Protein AF-A0A9X8DT56-F1 (afdb_monomer_lite)

Foldseek 3Di:
DDDDPFLVVADFQDWDDDPPDPFIKTFLDADPVVRDTDIDGDNPDCSSDDPDDDDDDDFDKDKDKDAPVVVCVQDVPDPPPPDRDRDIDIDIGTPADDPDQDFQDWDWDADPVGHTPGTDTDHDDGDDCVNVVHDHDPPDDDPPD

InterPro domains:
  IPR023382 tRNA-specific 2-thiouridylase MnmA-like, central domain superfamily [G3DSA:2.30.30.280] (1-41)
  IPR046885 tRNA-specific 2-thiouridylase MnmA-like, C-terminal domain [PF20258] (81-122)

Sequence (145 aa):
MHAHDGFSAYTIGQGAKVPGQAAKWFVVGKRDQDAAVLVAPGTHHPALFADHTYRQPLAGCTVTIVHDLDATGLHPARHNHQQLSTDTYLKVDFDVPQRGLAPGQSVVLYRQDGLCFGGGAIYCAGPSYWEMRKPLPSPLHDWHV

Structure (mmCIF, N/CA/C/O backbone):
data_AF-A0A9X8DT56-F1
#
_entry.id   AF-A0A9X8DT56-F1
#
loop_
_atom_site.group_PDB
_atom_site.id
_atom_site.type_symbol
_atom_site.label_atom_id
_atom_site.label_alt_id
_atom_site.label_comp_id
_atom_site.label_asym_id
_atom_site.label_entity_id
_atom_site.label_seq_id
_atom_site.pdbx_PDB_ins_code
_atom_site.Cartn_x
_atom_site.Cartn_y
_atom_site.Cartn_z
_atom_site.occupancy
_atom_site.B_iso_or_equiv
_atom_site.auth_seq_id
_atom_site.auth_comp_id
_atom_site.auth_asym_id
_atom_site.auth_atom_id
_atom_site.pdbx_PDB_model_num
ATOM 1 N N . MET A 1 1 ? -28.763 2.226 12.525 1.00 70.62 1 MET A N 1
ATOM 2 C CA . MET A 1 1 ? -27.741 2.623 11.533 1.00 70.62 1 MET A CA 1
ATOM 3 C C . MET A 1 1 ? -27.533 4.119 11.650 1.00 70.62 1 MET A C 1
ATOM 5 O O . MET A 1 1 ? -28.513 4.827 11.844 1.00 70.62 1 MET A O 1
ATOM 9 N N . HIS A 1 2 ? -26.287 4.577 11.585 1.00 78.81 2 HIS A N 1
ATOM 10 C CA . HIS A 1 2 ? -25.940 5.999 11.606 1.00 78.81 2 HIS A CA 1
ATOM 11 C C . HIS A 1 2 ? -25.278 6.366 10.278 1.00 78.81 2 HIS A C 1
ATOM 13 O O . HIS A 1 2 ? -24.607 5.522 9.684 1.00 78.81 2 HIS A O 1
ATOM 19 N N . ALA A 1 3 ? -25.475 7.603 9.823 1.00 82.62 3 ALA A N 1
ATOM 20 C CA . ALA A 1 3 ? -24.747 8.125 8.674 1.00 82.62 3 ALA A CA 1
ATOM 21 C C 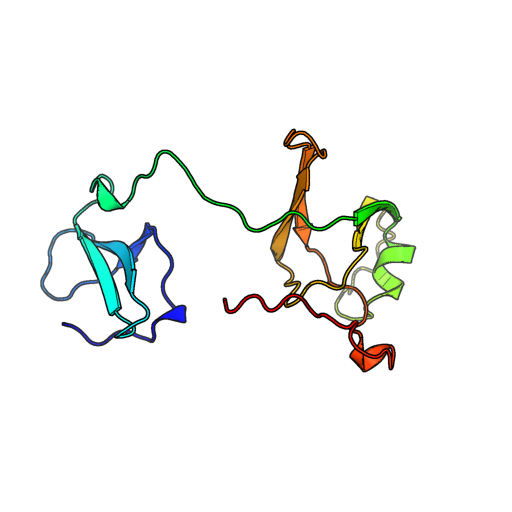. ALA A 1 3 ? -23.245 8.193 8.992 1.00 82.62 3 ALA A C 1
ATOM 23 O O . ALA A 1 3 ? -22.859 8.452 10.134 1.00 82.62 3 ALA A O 1
ATOM 24 N N . HIS A 1 4 ? -22.416 7.947 7.984 1.00 82.44 4 HIS A N 1
ATOM 25 C CA . HIS A 1 4 ? -20.962 7.998 8.079 1.00 82.44 4 HIS A CA 1
ATOM 26 C C . HIS A 1 4 ? -20.385 8.689 6.840 1.00 82.44 4 HIS A C 1
ATOM 28 O O . HIS A 1 4 ? -21.051 8.768 5.807 1.00 82.44 4 HIS A O 1
ATOM 34 N N . ASP A 1 5 ? -19.134 9.139 6.923 1.00 80.75 5 ASP A N 1
ATOM 35 C CA . ASP A 1 5 ? -18.481 9.993 5.912 1.00 80.75 5 ASP A CA 1
ATOM 36 C C . ASP A 1 5 ? -18.029 9.230 4.645 1.00 80.75 5 ASP A C 1
ATOM 38 O O . ASP A 1 5 ? -17.117 9.643 3.931 1.00 80.75 5 ASP A O 1
ATOM 42 N N . GLY A 1 6 ? -18.665 8.091 4.354 1.00 81.31 6 GLY A N 1
ATOM 43 C CA . GLY A 1 6 ? -18.338 7.214 3.231 1.00 81.31 6 GLY A CA 1
ATOM 44 C C . GLY A 1 6 ? -17.492 6.001 3.620 1.00 81.31 6 GLY A C 1
ATOM 45 O O . GLY A 1 6 ? -16.700 6.019 4.556 1.00 81.31 6 GLY A O 1
ATOM 46 N N . PHE A 1 7 ? -17.695 4.900 2.901 1.00 83.81 7 PHE A N 1
ATOM 47 C CA . PHE A 1 7 ? -17.118 3.587 3.205 1.00 83.81 7 PHE A CA 1
ATOM 48 C C . PHE A 1 7 ? -15.582 3.557 3.166 1.00 83.81 7 PHE A C 1
ATOM 50 O O . PHE A 1 7 ? -14.942 2.880 3.969 1.00 83.81 7 PHE A O 1
A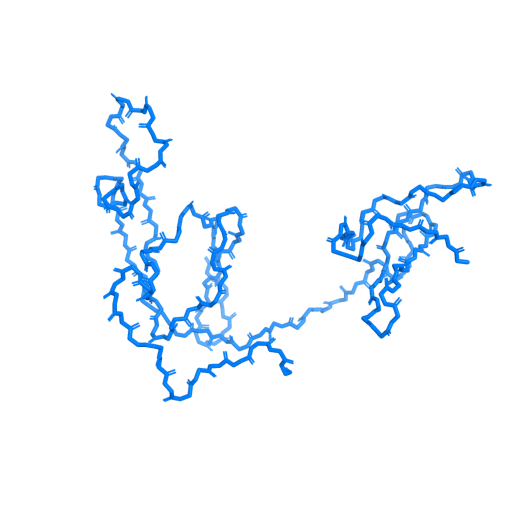TOM 57 N N . SER A 1 8 ? -14.964 4.296 2.245 1.00 85.50 8 SER A N 1
ATOM 58 C CA . SER A 1 8 ? -13.508 4.346 2.053 1.00 85.50 8 SER A CA 1
ATOM 59 C C . SER A 1 8 ? -12.760 5.114 3.146 1.00 85.50 8 SER A C 1
ATOM 61 O O . SER A 1 8 ? -11.570 4.880 3.322 1.00 85.50 8 SER A O 1
ATOM 63 N N . ALA A 1 9 ? -13.443 5.973 3.909 1.00 87.38 9 ALA A N 1
ATOM 64 C CA . ALA A 1 9 ? -12.835 6.796 4.957 1.00 87.38 9 ALA A CA 1
ATOM 65 C C . ALA A 1 9 ? -12.493 6.020 6.245 1.00 87.38 9 ALA A C 1
ATOM 67 O O . ALA A 1 9 ? -11.878 6.579 7.152 1.00 87.38 9 ALA A O 1
ATOM 68 N N . TYR A 1 10 ? -12.904 4.750 6.337 1.00 90.38 10 TYR A N 1
ATOM 69 C CA . TYR A 1 10 ? -12.735 3.924 7.530 1.00 90.38 10 TYR A CA 1
ATOM 70 C C . TYR A 1 10 ? -11.769 2.763 7.301 1.00 90.38 10 TYR A C 1
ATOM 72 O O . TYR A 1 10 ? -11.872 2.029 6.308 1.00 90.38 10 TYR A O 1
ATOM 80 N N . THR A 1 11 ? -10.909 2.558 8.297 1.00 92.06 11 THR A N 1
ATOM 81 C CA . THR A 1 11 ? -9.938 1.459 8.385 1.00 92.06 11 THR A CA 1
ATOM 82 C C . THR A 1 11 ? -10.274 0.560 9.576 1.00 92.06 11 THR A C 1
ATOM 84 O O . THR A 1 11 ? -10.681 1.054 10.626 1.00 92.06 11 THR A O 1
ATOM 87 N N . ILE A 1 12 ? -10.111 -0.761 9.441 1.00 93.56 12 ILE A N 1
ATOM 88 C CA . ILE A 1 12 ? -10.289 -1.701 10.564 1.00 93.56 12 ILE A CA 1
ATOM 89 C C . ILE A 1 12 ? -9.368 -1.298 11.730 1.00 93.56 12 ILE A C 1
ATOM 91 O O . ILE A 1 12 ? -8.215 -0.933 11.518 1.00 93.56 12 ILE A O 1
ATOM 95 N N . GLY A 1 13 ? -9.888 -1.315 12.958 1.00 93.88 13 GLY A N 1
ATOM 96 C CA . GLY A 1 13 ? -9.190 -0.874 14.169 1.00 93.88 13 GLY A CA 1
ATOM 97 C C . GLY A 1 13 ? -9.215 0.639 14.415 1.00 93.88 13 GLY A C 1
ATOM 98 O O . GLY A 1 13 ? -8.813 1.087 15.487 1.00 93.88 13 GLY A O 1
ATOM 99 N N . GLN A 1 14 ? -9.722 1.448 13.479 1.00 94.44 14 GLN A N 1
ATOM 100 C CA . GLN A 1 14 ? -9.907 2.885 13.689 1.00 94.44 14 GLN A CA 1
ATOM 101 C C . GLN A 1 14 ? -10.946 3.149 14.785 1.00 94.44 14 GLN A C 1
ATOM 103 O O . GLN A 1 14 ? -12.010 2.529 14.811 1.00 94.44 14 GLN A O 1
ATOM 108 N N . GLY A 1 15 ? -10.673 4.124 15.655 1.00 92.94 15 GLY A N 1
ATOM 109 C CA . GLY A 1 15 ? -11.652 4.606 16.628 1.00 92.94 15 GLY A CA 1
ATOM 110 C C . GLY A 1 15 ? -12.870 5.233 15.942 1.00 92.94 15 GLY A C 1
ATOM 111 O O . GLY A 1 15 ? -12.738 6.161 15.144 1.00 92.94 15 GLY A O 1
ATOM 112 N N . ALA A 1 16 ? -14.059 4.751 16.286 1.00 90.81 16 ALA A N 1
ATOM 113 C CA . ALA A 1 16 ? -15.337 5.250 15.804 1.00 90.81 16 ALA A CA 1
ATOM 114 C C . ALA A 1 16 ? -16.060 6.019 16.917 1.00 90.81 16 ALA A C 1
ATOM 116 O O . ALA A 1 16 ? -16.158 5.564 18.059 1.00 90.81 16 ALA A O 1
ATOM 117 N N . LYS A 1 17 ? -16.589 7.199 16.585 1.00 85.31 17 LYS A N 1
ATOM 118 C CA . LYS A 1 17 ? -17.442 7.969 17.494 1.00 85.31 17 LYS A CA 1
ATOM 119 C C . LYS A 1 17 ? -18.888 7.556 17.261 1.00 85.31 17 LYS A C 1
ATOM 121 O O . LYS A 1 17 ? -19.449 7.866 16.216 1.00 85.31 17 LYS A O 1
ATOM 126 N N . VAL A 1 18 ? -19.483 6.874 18.235 1.00 87.00 18 VAL A N 1
ATOM 127 C CA . VAL A 1 18 ? -20.905 6.519 18.203 1.00 87.00 18 VAL A CA 1
ATOM 128 C C . VAL A 1 18 ? -21.660 7.475 19.134 1.00 87.00 18 VAL A C 1
ATOM 130 O O . VAL A 1 18 ? -21.380 7.481 20.336 1.00 87.00 18 VAL A O 1
ATOM 133 N N . PRO A 1 19 ? -22.579 8.313 18.617 1.00 87.00 19 PRO A N 1
ATOM 134 C CA . PRO A 1 19 ? -23.339 9.249 19.441 1.00 87.00 19 PRO A CA 1
ATOM 135 C C . PRO A 1 19 ? -24.097 8.545 20.573 1.00 87.00 19 PRO A C 1
ATOM 137 O O . PRO A 1 19 ? -24.693 7.490 20.368 1.00 87.00 19 PRO A O 1
ATOM 140 N N . GLY A 1 20 ? -24.083 9.134 21.772 1.00 87.56 20 GLY A N 1
ATOM 141 C CA . GLY A 1 20 ? -24.803 8.607 22.939 1.00 87.56 20 GLY A CA 1
ATOM 142 C C . GLY A 1 20 ? -24.148 7.405 23.627 1.00 87.56 20 GLY A C 1
ATOM 143 O O . GLY A 1 20 ? -24.708 6.888 24.589 1.00 87.56 20 GLY A O 1
ATOM 144 N N . GLN A 1 21 ? -22.969 6.967 23.177 1.00 87.12 21 GLN A N 1
ATOM 145 C CA . GLN A 1 21 ? -22.236 5.867 23.799 1.00 87.12 21 GLN A CA 1
ATOM 146 C C . GLN A 1 21 ? -21.090 6.380 24.672 1.00 87.12 21 GLN A C 1
ATOM 148 O O . GLN A 1 21 ? -20.277 7.191 24.236 1.00 87.12 21 GLN A O 1
ATOM 153 N N . ALA A 1 22 ? -21.009 5.872 25.903 1.00 82.69 22 ALA A N 1
ATOM 154 C CA . ALA A 1 22 ? -19.939 6.219 26.841 1.00 82.69 22 ALA A CA 1
ATOM 155 C C . ALA A 1 22 ? -18.624 5.476 26.540 1.00 82.69 22 ALA A C 1
ATOM 157 O O . ALA A 1 22 ? -17.536 5.991 26.796 1.00 82.69 22 ALA A O 1
ATOM 158 N N . ALA A 1 23 ? -18.716 4.259 25.997 1.00 86.50 23 ALA A N 1
ATOM 159 C CA . ALA A 1 23 ? -17.554 3.457 25.635 1.00 86.50 23 ALA A CA 1
ATOM 160 C C . ALA A 1 23 ? -16.913 3.950 24.328 1.00 86.50 23 ALA A C 1
ATOM 162 O O . ALA A 1 23 ? -17.597 4.452 23.439 1.00 86.50 23 ALA A O 1
ATOM 163 N N . LYS A 1 24 ? -15.598 3.748 24.179 1.00 92.06 24 LYS A N 1
ATOM 164 C CA . LYS A 1 24 ? -14.919 3.907 22.884 1.00 92.06 24 LYS A CA 1
ATOM 165 C C . LYS A 1 24 ? -15.308 2.753 21.962 1.00 92.06 24 LYS A C 1
ATOM 167 O O . LYS A 1 24 ? -15.282 1.602 22.394 1.00 92.06 24 LYS A O 1
ATOM 172 N N . TRP A 1 25 ? -15.615 3.063 20.709 1.00 95.56 25 TRP A N 1
ATOM 173 C CA . TRP A 1 25 ? -15.936 2.077 19.680 1.00 95.56 25 TRP A CA 1
ATOM 174 C C . TRP A 1 25 ? -14.836 2.021 18.632 1.00 95.56 25 TRP A C 1
ATOM 176 O O . TRP A 1 25 ? -14.102 2.991 18.443 1.00 95.56 25 TRP A O 1
ATOM 186 N N . PHE A 1 26 ? -14.734 0.887 17.952 1.00 96.62 26 PHE A N 1
ATOM 187 C CA . PHE A 1 26 ? -13.720 0.632 16.936 1.00 96.62 26 PHE A CA 1
ATOM 188 C C . PHE A 1 26 ? -14.350 -0.032 15.722 1.00 96.62 26 PHE A C 1
ATOM 190 O O . PHE A 1 26 ? -15.279 -0.825 15.866 1.00 96.62 26 PHE A O 1
ATOM 197 N N . VAL A 1 27 ? -13.851 0.296 14.532 1.00 96.50 27 VAL A N 1
ATOM 198 C CA . VAL A 1 27 ? -14.257 -0.351 13.280 1.00 96.50 27 VAL A CA 1
ATOM 199 C C . VAL A 1 27 ? -13.754 -1.794 13.288 1.00 96.50 27 VAL A C 1
ATOM 201 O O . VAL A 1 27 ? -12.552 -2.025 13.358 1.00 96.50 27 VAL A O 1
ATOM 204 N N . VAL A 1 28 ? -14.663 -2.761 13.205 1.00 96.75 28 VAL A N 1
ATOM 205 C CA . VAL A 1 28 ? -14.344 -4.204 13.221 1.00 96.75 28 VAL A CA 1
ATOM 206 C C . VAL A 1 28 ? -14.594 -4.884 11.885 1.00 96.75 28 VAL A C 1
ATOM 208 O O . VAL A 1 28 ? -14.173 -6.013 11.670 1.00 96.75 28 VAL A O 1
ATOM 211 N N . GLY A 1 29 ? -15.290 -4.214 10.973 1.00 94.69 29 GLY A N 1
ATOM 212 C CA . GLY A 1 29 ? -15.617 -4.796 9.687 1.00 94.69 29 GLY A CA 1
ATOM 213 C C . GLY A 1 29 ? -16.142 -3.765 8.712 1.00 94.69 29 GLY A C 1
ATOM 214 O O . GLY A 1 29 ? -16.591 -2.679 9.084 1.00 94.69 29 GLY A O 1
ATOM 215 N N . LYS A 1 30 ? -16.089 -4.143 7.444 1.00 93.38 30 LYS A N 1
ATOM 216 C CA . LYS A 1 30 ? -16.606 -3.384 6.317 1.00 93.38 30 LYS A CA 1
ATOM 217 C C . LYS A 1 30 ? -17.384 -4.351 5.440 1.00 93.38 30 LYS A C 1
ATOM 219 O O . LYS A 1 30 ? -16.929 -5.472 5.223 1.00 93.38 30 LYS A O 1
ATOM 224 N N . ARG A 1 31 ? -18.565 -3.939 4.995 1.00 92.75 31 ARG A N 1
ATOM 225 C CA . ARG A 1 31 ? -19.445 -4.755 4.166 1.00 92.75 31 ARG A CA 1
ATOM 226 C C . ARG A 1 31 ? -19.794 -4.012 2.885 1.00 92.75 31 ARG A C 1
ATOM 228 O O . ARG A 1 31 ? -20.451 -2.979 2.930 1.00 92.75 31 ARG A O 1
ATOM 235 N N . ASP A 1 32 ? -19.352 -4.553 1.755 1.00 88.69 32 ASP A N 1
ATOM 236 C CA . ASP A 1 32 ? -19.497 -3.887 0.458 1.00 88.69 32 ASP A CA 1
ATOM 237 C C . ASP A 1 32 ? -20.948 -3.846 -0.036 1.00 88.69 32 ASP A C 1
ATOM 239 O O . ASP A 1 32 ? -21.338 -2.872 -0.674 1.00 88.69 32 ASP A O 1
ATOM 243 N N . GLN A 1 33 ? -21.767 -4.862 0.281 1.00 90.31 33 GLN A N 1
ATOM 244 C CA . GLN A 1 33 ? -23.124 -4.995 -0.278 1.00 90.31 33 GLN A CA 1
ATOM 245 C C . GLN A 1 33 ? -24.029 -3.792 0.017 1.00 90.31 33 GLN A C 1
ATOM 247 O O . GLN A 1 33 ? -24.886 -3.445 -0.790 1.00 90.31 33 GLN A O 1
ATOM 252 N N . ASP A 1 34 ? -23.844 -3.172 1.178 1.00 89.81 34 ASP A N 1
ATOM 253 C CA . ASP A 1 34 ? -24.618 -2.030 1.660 1.00 89.81 34 ASP A CA 1
ATOM 254 C C . ASP A 1 34 ? -23.722 -0.873 2.126 1.00 89.81 34 ASP A C 1
ATOM 256 O O . ASP A 1 34 ? -24.188 0.031 2.818 1.00 89.81 34 ASP A O 1
ATOM 260 N N . ALA A 1 35 ? -22.436 -0.905 1.754 1.00 90.06 35 ALA A N 1
ATOM 261 C CA . ALA A 1 35 ? -21.415 0.054 2.172 1.00 90.06 35 ALA A CA 1
ATOM 262 C C . ALA A 1 35 ? -21.338 0.257 3.702 1.00 90.06 35 ALA A C 1
ATOM 264 O O . ALA A 1 35 ? -20.928 1.323 4.170 1.00 90.06 35 ALA A O 1
ATOM 265 N N . ALA A 1 36 ? -21.717 -0.752 4.496 1.00 93.06 36 ALA A N 1
ATOM 266 C CA . ALA A 1 36 ? -21.782 -0.631 5.944 1.00 93.06 36 ALA A CA 1
ATOM 267 C C . ALA A 1 36 ? -20.395 -0.690 6.601 1.00 93.06 36 ALA A C 1
ATOM 269 O O . ALA A 1 36 ? -19.525 -1.491 6.245 1.00 93.06 36 ALA A O 1
ATOM 270 N N . VAL A 1 37 ? -20.232 0.124 7.644 1.00 94.19 37 VAL A N 1
ATOM 271 C CA . VAL A 1 37 ? -19.088 0.097 8.562 1.00 94.19 37 VAL A CA 1
ATOM 272 C C . VAL A 1 37 ? -19.554 -0.516 9.880 1.00 94.19 37 VAL A C 1
ATOM 274 O O . VAL A 1 37 ? -20.413 0.034 10.570 1.00 94.19 37 VAL A O 1
ATOM 277 N N . LEU A 1 38 ? -19.008 -1.681 10.223 1.00 95.00 38 LEU A N 1
ATOM 278 C CA . LEU A 1 38 ? -19.341 -2.407 11.445 1.00 95.00 38 LEU A CA 1
ATOM 279 C C . LEU A 1 38 ? -18.426 -1.939 12.574 1.00 95.00 38 LEU A C 1
ATOM 281 O O . LEU A 1 38 ? -17.212 -1.839 12.391 1.00 95.00 38 LEU A O 1
ATOM 285 N N . VAL A 1 39 ? -18.998 -1.683 13.750 1.00 95.75 39 VAL A N 1
ATOM 286 C CA . VAL A 1 39 ? -18.263 -1.205 14.926 1.00 95.75 39 VAL A CA 1
ATOM 287 C C . VAL A 1 39 ? -18.566 -2.054 16.158 1.00 95.75 39 VAL A C 1
ATOM 289 O O . VAL A 1 39 ? -19.677 -2.563 16.297 1.00 95.75 39 VAL A O 1
ATOM 292 N N . ALA A 1 40 ? -17.597 -2.174 17.066 1.00 95.88 40 ALA A N 1
ATOM 293 C CA . ALA A 1 40 ? -17.758 -2.842 18.359 1.00 95.88 40 ALA A CA 1
ATOM 294 C C . ALA A 1 40 ? -17.142 -2.016 19.508 1.00 95.88 40 ALA A C 1
ATOM 296 O O . ALA A 1 40 ? -16.229 -1.218 19.259 1.00 95.88 40 ALA A O 1
ATOM 297 N N . PRO A 1 41 ? -17.628 -2.163 20.755 1.00 95.38 41 PRO A N 1
ATOM 298 C CA . PRO A 1 41 ? -17.107 -1.419 21.894 1.00 95.38 41 PRO A CA 1
ATOM 299 C C . PRO A 1 41 ? -15.804 -2.033 22.429 1.00 95.38 41 PRO A C 1
ATOM 301 O O . PRO A 1 41 ? -15.676 -3.250 22.555 1.00 95.38 41 PRO A O 1
ATOM 304 N N . GLY A 1 42 ? -14.870 -1.172 22.835 1.00 93.06 42 GLY A N 1
ATOM 305 C CA . GLY A 1 42 ? -13.611 -1.557 23.474 1.00 93.06 42 GLY A CA 1
ATOM 306 C C . GLY A 1 42 ? -12.526 -2.051 22.508 1.00 93.06 42 GLY A C 1
ATOM 307 O O . GLY A 1 42 ? -12.788 -2.432 21.374 1.00 93.06 42 GLY A O 1
ATOM 308 N N . THR A 1 43 ? -11.275 -2.040 22.975 1.00 93.62 43 THR A N 1
ATOM 309 C CA . THR A 1 43 ? -10.088 -2.414 22.178 1.00 93.62 43 THR A CA 1
ATOM 310 C C . THR A 1 43 ? -9.831 -3.921 22.114 1.00 93.62 43 THR A C 1
ATOM 312 O O . THR A 1 43 ? -8.991 -4.355 21.338 1.00 93.62 43 THR A O 1
ATOM 315 N N . HIS A 1 44 ? -10.519 -4.715 22.939 1.00 95.38 44 HIS A N 1
ATOM 316 C CA . HIS A 1 44 ? -10.313 -6.165 23.069 1.00 95.38 44 HIS A CA 1
ATOM 317 C C . HIS A 1 44 ? -11.493 -6.981 22.528 1.00 95.38 44 HIS A C 1
ATOM 319 O O . HIS A 1 44 ? -11.647 -8.153 22.864 1.00 95.38 44 HIS A O 1
ATOM 325 N N . HIS A 1 45 ? -12.366 -6.369 21.724 1.00 96.62 45 HIS A N 1
ATOM 326 C CA . HIS A 1 45 ? -13.468 -7.105 21.121 1.00 96.62 45 HIS A CA 1
ATOM 327 C C . HIS A 1 45 ? -12.912 -8.185 20.171 1.00 96.62 45 HIS A C 1
ATOM 329 O O . HIS A 1 45 ? -12.115 -7.834 19.300 1.00 96.62 45 HIS A O 1
ATOM 335 N N . PRO A 1 46 ? -13.336 -9.462 20.262 1.00 96.88 46 PRO A N 1
ATOM 336 C CA . PRO A 1 46 ? -12.763 -10.553 19.463 1.00 96.88 46 PRO A CA 1
ATOM 337 C C . PRO A 1 46 ? -12.755 -10.302 17.950 1.00 96.88 46 PRO A C 1
ATOM 339 O O . PRO A 1 46 ? -11.818 -10.692 17.271 1.00 96.88 46 PRO A O 1
ATOM 342 N N . ALA A 1 47 ? -13.747 -9.572 17.428 1.00 96.31 47 ALA A N 1
ATOM 343 C CA . ALA A 1 47 ? -13.813 -9.197 16.009 1.00 96.31 47 ALA A CA 1
ATOM 344 C C . ALA A 1 47 ? -12.669 -8.278 15.512 1.00 96.31 47 ALA A C 1
ATOM 346 O O . ALA A 1 47 ? -12.596 -8.013 14.318 1.00 96.31 47 ALA A O 1
ATOM 347 N N . LEU A 1 48 ? -11.803 -7.767 16.396 1.00 95.44 48 LEU A N 1
ATOM 348 C CA . LEU A 1 48 ? -10.592 -7.018 16.028 1.00 95.44 48 LEU A CA 1
ATOM 349 C C . LEU A 1 48 ? -9.365 -7.915 15.801 1.00 95.44 48 LEU A C 1
ATOM 351 O O . LEU A 1 48 ? -8.328 -7.413 15.371 1.00 95.44 48 LEU A O 1
ATOM 355 N N . PHE A 1 49 ? -9.453 -9.209 16.111 1.00 95.50 49 PHE A N 1
ATOM 356 C CA . PHE A 1 49 ? -8.321 -10.130 16.098 1.00 95.50 49 PHE A CA 1
ATOM 357 C C . PHE A 1 49 ? -8.547 -11.235 15.065 1.00 95.50 49 PHE A C 1
ATOM 359 O O . PHE A 1 49 ? -9.651 -11.757 14.925 1.00 95.50 49 PHE A O 1
ATOM 366 N N . ALA A 1 50 ? -7.487 -11.595 14.347 1.00 93.62 50 ALA A N 1
ATOM 367 C CA . ALA A 1 50 ? -7.459 -12.719 13.421 1.00 93.62 50 ALA A CA 1
ATOM 368 C C . ALA A 1 50 ? -6.069 -13.362 13.462 1.00 93.62 50 ALA A C 1
ATOM 370 O O . ALA A 1 50 ? -5.066 -12.650 13.506 1.00 93.62 50 ALA A O 1
ATOM 371 N N . ASP A 1 51 ? -6.012 -14.693 13.415 1.00 93.69 51 ASP A N 1
ATOM 372 C CA . ASP A 1 51 ? -4.744 -15.439 13.450 1.00 93.69 51 ASP A CA 1
ATOM 373 C C . ASP A 1 51 ? -4.031 -15.461 12.092 1.00 93.69 51 ASP A C 1
ATOM 375 O O . ASP A 1 51 ? -2.833 -15.738 11.998 1.00 93.69 51 ASP A O 1
ATOM 379 N N . HIS A 1 52 ? -4.770 -15.171 11.019 1.00 88.75 52 HIS A N 1
ATOM 380 C CA . HIS A 1 52 ? -4.292 -15.304 9.652 1.00 88.75 52 HIS A CA 1
ATOM 381 C C . HIS A 1 52 ? -4.786 -14.161 8.771 1.00 88.75 52 HIS A C 1
ATOM 383 O O . HIS A 1 52 ? -5.854 -13.587 8.979 1.00 88.75 52 HIS A O 1
ATOM 389 N N . THR A 1 53 ? -4.003 -13.876 7.737 1.00 84.19 53 THR A N 1
ATOM 390 C CA . THR A 1 53 ? -4.368 -12.986 6.641 1.00 84.19 53 THR A CA 1
ATOM 391 C C . THR A 1 53 ? -4.161 -13.724 5.328 1.00 84.19 53 THR A C 1
ATOM 393 O O . THR A 1 53 ? -3.266 -14.566 5.216 1.00 84.19 53 THR A O 1
ATOM 396 N N . TYR A 1 54 ? -4.985 -13.412 4.337 1.00 77.75 54 TYR A N 1
ATOM 397 C CA . TYR A 1 54 ? -4.815 -13.916 2.985 1.00 77.75 54 TYR A CA 1
ATOM 398 C C . TYR A 1 54 ? -4.176 -12.834 2.139 1.00 77.75 54 TYR A C 1
ATOM 400 O O . TYR A 1 54 ? -4.525 -11.656 2.215 1.00 77.75 54 TYR A O 1
ATOM 408 N N . ARG A 1 55 ? -3.226 -13.256 1.318 1.00 72.25 55 ARG A N 1
ATOM 409 C CA . ARG A 1 55 ? -2.509 -12.389 0.402 1.00 72.25 55 ARG A CA 1
ATOM 410 C C . ARG A 1 55 ? -2.868 -12.761 -1.036 1.00 72.25 55 ARG A C 1
ATOM 412 O O . ARG A 1 55 ? -3.061 -13.930 -1.354 1.00 72.25 55 ARG A O 1
ATOM 419 N N . GLN A 1 56 ? -2.901 -11.750 -1.896 1.00 72.06 56 GLN A N 1
ATOM 420 C CA . GLN A 1 56 ? -3.027 -11.895 -3.344 1.00 72.06 56 GLN A CA 1
ATOM 421 C C . GLN A 1 56 ? -1.838 -12.650 -3.978 1.00 72.06 56 GLN A C 1
ATOM 423 O O . GLN A 1 56 ? -0.754 -12.685 -3.390 1.00 72.06 56 GLN A O 1
ATOM 428 N N . PRO A 1 57 ? -1.995 -13.208 -5.193 1.00 76.62 57 PRO A N 1
ATOM 429 C CA . PRO A 1 57 ? -0.896 -13.841 -5.921 1.00 76.62 57 PRO A CA 1
ATOM 430 C C . PRO A 1 57 ? 0.366 -12.965 -5.988 1.00 76.62 57 PRO A C 1
ATOM 432 O O . PRO A 1 57 ? 0.291 -11.746 -6.146 1.00 76.62 57 PRO A O 1
ATOM 435 N N . LEU A 1 58 ? 1.538 -13.592 -5.852 1.00 82.44 58 LEU A N 1
ATOM 436 C CA . LEU A 1 58 ? 2.824 -12.896 -5.936 1.00 82.44 58 LEU A CA 1
ATOM 437 C C . LEU A 1 58 ? 3.089 -12.449 -7.375 1.00 82.44 58 LEU A C 1
ATOM 439 O O . LEU A 1 58 ? 2.942 -13.243 -8.302 1.00 82.44 58 LEU A O 1
ATOM 443 N N . ALA A 1 59 ? 3.546 -11.211 -7.551 1.00 86.38 59 ALA A N 1
ATOM 444 C CA . ALA A 1 59 ? 4.107 -10.763 -8.818 1.00 86.38 59 ALA A CA 1
ATOM 445 C C . ALA A 1 59 ? 5.596 -11.127 -8.892 1.00 86.38 59 ALA A C 1
ATOM 447 O O . ALA A 1 59 ? 6.345 -10.883 -7.942 1.00 86.38 59 ALA A O 1
ATOM 448 N N . GLY A 1 60 ? 6.019 -11.680 -10.031 1.00 90.50 60 GLY A N 1
ATOM 449 C CA . GLY A 1 60 ? 7.434 -11.793 -10.372 1.00 90.50 60 GLY A CA 1
ATOM 450 C C . GLY A 1 60 ? 8.056 -10.407 -10.545 1.00 90.50 60 GLY A C 1
ATOM 451 O O . GLY A 1 60 ? 7.411 -9.477 -11.049 1.00 90.50 60 GLY A O 1
ATOM 452 N N . CYS A 1 61 ? 9.281 -10.243 -10.053 1.00 93.19 61 CYS A N 1
ATOM 453 C CA . CYS A 1 61 ? 10.018 -8.995 -10.177 1.00 93.19 61 CYS A CA 1
ATOM 454 C C . CYS A 1 61 ? 11.528 -9.221 -10.139 1.00 93.19 61 CYS A C 1
ATOM 456 O O . CYS A 1 61 ? 12.024 -10.204 -9.583 1.00 93.19 61 CYS A O 1
ATOM 458 N N . THR A 1 62 ? 12.251 -8.252 -10.687 1.00 94.50 62 THR A N 1
ATOM 459 C CA . THR A 1 62 ? 13.693 -8.098 -10.531 1.00 94.50 62 THR A CA 1
ATOM 460 C C . THR A 1 62 ? 13.967 -6.910 -9.618 1.00 94.50 62 THR A C 1
ATOM 462 O O . THR A 1 62 ? 13.367 -5.846 -9.769 1.00 94.50 62 THR A O 1
ATOM 465 N N . VAL A 1 63 ? 14.878 -7.087 -8.662 1.00 94.00 63 VAL A N 1
ATOM 466 C CA . VAL A 1 63 ? 15.269 -6.037 -7.715 1.00 94.00 63 VAL A CA 1
ATOM 467 C C . VAL A 1 63 ? 16.691 -5.595 -8.022 1.00 94.00 63 VAL A C 1
ATOM 469 O O . VAL A 1 63 ? 17.598 -6.420 -8.116 1.00 94.00 63 VAL A O 1
ATOM 472 N N . THR A 1 64 ? 16.885 -4.289 -8.163 1.00 93.00 64 THR A N 1
ATOM 473 C CA . THR A 1 64 ? 18.194 -3.665 -8.371 1.00 93.00 64 THR A CA 1
ATOM 474 C C . THR A 1 64 ? 18.424 -2.570 -7.340 1.00 93.00 64 THR A C 1
ATOM 476 O O . THR A 1 64 ? 17.480 -1.975 -6.824 1.00 93.00 64 THR A O 1
ATOM 479 N N . ILE A 1 65 ? 19.689 -2.328 -7.006 1.00 90.75 65 ILE A N 1
ATOM 480 C CA . ILE A 1 65 ? 20.086 -1.233 -6.125 1.00 90.75 65 ILE A CA 1
ATOM 481 C C . ILE A 1 65 ? 20.431 -0.026 -6.998 1.00 90.75 65 ILE A C 1
ATOM 483 O O . ILE A 1 65 ? 21.221 -0.157 -7.932 1.00 90.75 65 ILE A O 1
ATOM 487 N N . VAL A 1 66 ? 19.845 1.130 -6.694 1.00 86.69 66 VAL A N 1
ATOM 488 C CA . VAL A 1 66 ? 20.076 2.395 -7.408 1.00 86.69 66 VAL A CA 1
ATOM 489 C C . VAL A 1 66 ? 20.427 3.509 -6.425 1.00 86.69 66 VAL A C 1
ATOM 491 O O . VAL A 1 66 ? 20.034 3.453 -5.259 1.00 86.69 66 VAL A O 1
ATOM 494 N N . HIS A 1 67 ? 21.153 4.524 -6.888 1.00 82.75 67 HIS A N 1
ATOM 495 C CA . HIS A 1 67 ? 21.488 5.703 -6.085 1.00 82.75 67 HIS A CA 1
ATOM 496 C C . HIS A 1 67 ? 20.571 6.878 -6.448 1.00 82.75 67 HIS A C 1
ATOM 498 O O . HIS A 1 67 ? 19.960 6.889 -7.517 1.00 82.75 67 HIS A O 1
ATOM 504 N N . ASP A 1 68 ? 20.474 7.870 -5.565 1.00 68.69 68 ASP A N 1
ATOM 505 C CA . ASP A 1 68 ? 19.513 8.979 -5.668 1.00 68.69 68 ASP A CA 1
ATOM 506 C C . ASP A 1 68 ? 19.506 9.709 -7.033 1.00 68.69 68 ASP A C 1
ATOM 508 O O . ASP A 1 68 ? 18.448 10.036 -7.571 1.00 68.69 68 ASP A O 1
ATOM 512 N N . LEU A 1 69 ? 20.666 9.880 -7.677 1.00 59.62 69 LEU A N 1
ATOM 513 C CA . LEU A 1 69 ? 20.766 10.502 -9.010 1.00 59.62 69 LEU A CA 1
ATOM 514 C C . LEU A 1 69 ? 20.044 9.708 -10.121 1.00 59.62 69 LEU A C 1
ATOM 516 O O . LEU A 1 69 ? 19.533 10.306 -11.066 1.00 59.62 69 LEU A O 1
ATOM 520 N N . ASP A 1 70 ? 19.951 8.383 -9.993 1.00 60.81 70 ASP A N 1
ATOM 521 C CA . ASP A 1 70 ? 19.237 7.516 -10.940 1.00 60.81 70 ASP A CA 1
ATOM 522 C C . ASP A 1 70 ? 17.734 7.432 -10.614 1.00 60.81 70 ASP A C 1
ATOM 524 O O . ASP A 1 70 ? 16.900 7.269 -11.507 1.00 60.81 70 ASP A O 1
ATOM 528 N N . ALA A 1 71 ? 17.372 7.568 -9.333 1.00 57.19 71 ALA A N 1
ATOM 529 C CA . ALA A 1 71 ? 15.985 7.548 -8.868 1.00 57.19 71 ALA A CA 1
ATOM 530 C C . ALA A 1 71 ? 15.248 8.868 -9.169 1.00 57.19 71 ALA A C 1
ATOM 532 O O . ALA A 1 71 ? 14.079 8.863 -9.557 1.00 57.19 71 ALA A O 1
ATOM 533 N N . THR A 1 72 ? 15.943 10.002 -9.049 1.00 55.22 72 THR A N 1
ATOM 534 C CA . THR A 1 72 ? 15.411 11.354 -9.304 1.00 55.22 72 THR A CA 1
ATOM 535 C C . THR A 1 72 ? 15.093 11.618 -10.777 1.00 55.22 72 THR A C 1
ATOM 537 O O . THR A 1 72 ? 14.164 12.369 -11.079 1.00 55.22 72 THR A O 1
ATOM 540 N N . GLY A 1 73 ? 15.779 10.946 -11.710 1.00 55.28 73 GLY A N 1
ATOM 541 C CA . GLY A 1 73 ? 15.483 11.018 -13.146 1.00 55.28 73 GLY A CA 1
A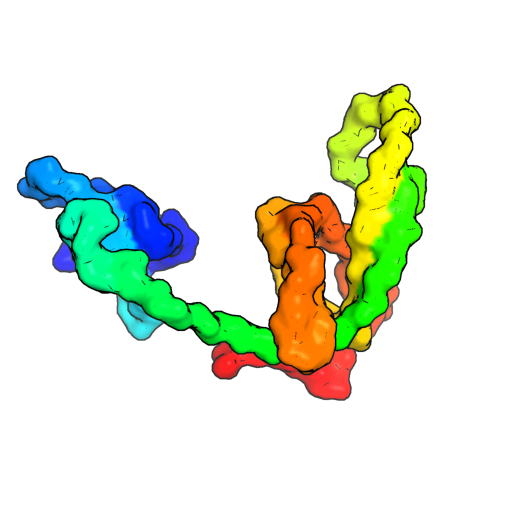TOM 542 C C . GLY A 1 73 ? 14.099 10.477 -13.540 1.00 55.28 73 GLY A C 1
ATOM 543 O O . GLY A 1 73 ? 13.627 10.760 -14.641 1.00 55.28 73 GLY A O 1
ATOM 544 N N . LEU A 1 74 ? 13.431 9.726 -12.655 1.00 55.84 74 LEU A N 1
ATOM 545 C CA . LEU A 1 74 ? 12.116 9.127 -12.909 1.00 55.84 74 LEU A CA 1
ATOM 546 C C . LEU A 1 74 ? 10.948 10.066 -12.572 1.00 55.84 74 LEU A C 1
ATOM 548 O O . LEU A 1 74 ? 9.880 9.915 -13.160 1.00 55.84 74 LEU A O 1
ATOM 552 N N . HIS A 1 75 ? 11.142 11.061 -11.697 1.00 54.19 75 HIS A N 1
ATOM 553 C CA . HIS A 1 75 ? 10.125 12.069 -11.384 1.00 54.19 75 HIS A CA 1
ATOM 554 C C . HIS A 1 75 ? 10.752 13.412 -10.956 1.00 54.19 75 HIS A C 1
ATOM 556 O O . HIS A 1 75 ? 11.316 13.500 -9.868 1.00 54.19 75 HIS A O 1
ATOM 562 N N . PRO A 1 76 ? 10.565 14.510 -11.718 1.00 49.25 76 PRO A N 1
ATOM 563 C CA . PRO A 1 76 ? 11.113 15.831 -11.377 1.00 49.25 76 PRO A CA 1
ATOM 564 C C . PRO A 1 76 ? 10.389 16.546 -10.216 1.00 49.25 76 PRO A C 1
ATOM 566 O O . PRO A 1 76 ? 10.569 17.746 -10.010 1.00 49.25 76 PRO A O 1
ATOM 569 N N . ALA A 1 77 ? 9.536 15.858 -9.454 1.00 50.03 77 ALA A N 1
ATOM 570 C CA . ALA A 1 77 ? 8.674 16.493 -8.468 1.00 50.03 77 ALA A CA 1
ATOM 571 C C . ALA A 1 77 ? 9.172 16.278 -7.030 1.00 50.03 77 ALA A C 1
ATOM 573 O O . ALA A 1 77 ? 8.995 15.210 -6.453 1.00 50.03 77 ALA A O 1
ATOM 574 N N . ARG A 1 78 ? 9.614 17.397 -6.435 1.00 49.06 78 ARG A N 1
ATOM 575 C CA . ARG A 1 78 ? 9.663 17.708 -4.989 1.00 49.06 78 ARG A CA 1
ATOM 576 C C . ARG A 1 78 ? 10.918 17.363 -4.194 1.00 49.06 78 ARG A C 1
ATOM 578 O O . ARG A 1 78 ? 10.813 17.163 -2.990 1.00 49.06 78 ARG A O 1
ATOM 585 N N . HIS A 1 79 ? 12.095 17.479 -4.792 1.00 50.22 79 HIS A N 1
ATOM 586 C CA . HIS A 1 79 ? 13.296 17.692 -3.988 1.00 50.22 79 HIS A CA 1
ATOM 587 C C . HIS A 1 79 ? 13.841 19.093 -4.195 1.00 50.22 79 HIS A C 1
ATOM 589 O O . HIS A 1 79 ? 14.553 19.377 -5.147 1.00 50.22 79 HIS A O 1
ATOM 595 N N . ASN A 1 80 ? 13.537 19.970 -3.237 1.00 46.91 80 ASN A N 1
ATOM 596 C CA . ASN A 1 80 ? 14.292 21.205 -3.017 1.00 46.91 80 ASN A 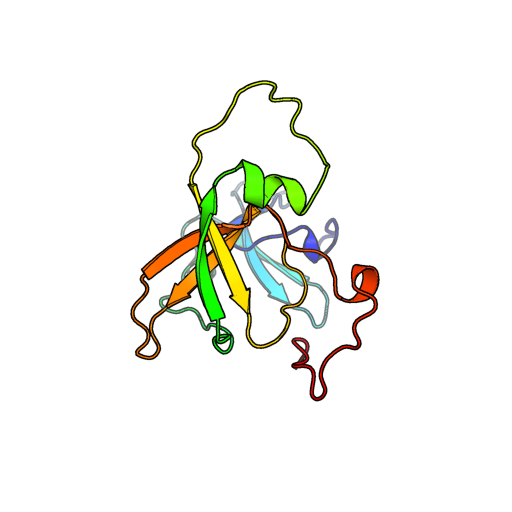CA 1
ATOM 597 C C . ASN A 1 80 ? 15.629 20.914 -2.295 1.00 46.91 80 ASN A C 1
ATOM 599 O O . ASN A 1 80 ? 16.179 21.767 -1.603 1.00 46.91 80 ASN A O 1
ATOM 603 N N . HIS A 1 81 ? 16.125 19.679 -2.394 1.00 48.31 81 HIS A N 1
ATOM 604 C CA . HIS A 1 81 ? 17.305 19.212 -1.693 1.00 48.31 81 HIS A CA 1
ATOM 605 C C . HIS A 1 81 ? 18.509 19.409 -2.614 1.00 48.31 81 HIS A C 1
ATOM 607 O O . HIS A 1 81 ? 18.908 18.519 -3.353 1.00 48.31 81 HIS A O 1
ATOM 613 N N . GLN A 1 82 ? 19.116 20.595 -2.537 1.00 46.62 82 GLN A N 1
ATOM 614 C CA . GLN A 1 82 ? 20.469 20.890 -3.040 1.00 46.62 82 GLN A CA 1
ATOM 615 C C . GLN A 1 82 ? 21.575 20.104 -2.292 1.00 46.62 82 GLN A C 1
ATOM 617 O O . GLN A 1 82 ? 22.721 20.541 -2.223 1.00 46.62 82 GLN A O 1
ATOM 622 N N . GLN A 1 83 ? 21.255 18.948 -1.712 1.00 50.00 83 GLN A N 1
ATOM 623 C CA . GLN A 1 83 ? 22.194 18.097 -0.997 1.00 50.00 83 GLN A CA 1
ATOM 624 C C . GLN A 1 83 ? 22.366 16.819 -1.810 1.00 50.00 83 GLN A C 1
ATOM 626 O O . GLN A 1 83 ? 21.394 16.115 -2.055 1.00 50.00 83 GLN A O 1
ATOM 631 N N . LEU A 1 84 ? 23.599 16.553 -2.244 1.00 52.09 84 LEU A N 1
ATOM 632 C CA . LEU A 1 84 ? 24.006 15.290 -2.857 1.00 52.09 84 LEU A CA 1
ATOM 633 C C . LEU A 1 84 ? 23.720 14.164 -1.855 1.00 52.09 84 LEU A C 1
ATOM 635 O O . LEU A 1 84 ? 24.537 13.903 -0.971 1.00 52.09 84 LEU A O 1
ATOM 639 N N . SER A 1 85 ? 22.538 13.560 -1.938 1.00 58.41 85 SER A N 1
ATOM 640 C CA . SER A 1 85 ? 22.199 12.418 -1.107 1.00 58.41 85 SER A CA 1
ATOM 641 C C . SER A 1 85 ? 22.954 11.194 -1.617 1.00 58.41 85 SER A C 1
ATOM 643 O O . SER A 1 85 ? 22.989 10.914 -2.815 1.00 58.41 85 SER A O 1
ATOM 645 N N . THR A 1 86 ? 23.577 10.460 -0.698 1.00 67.38 86 THR A N 1
ATOM 646 C CA . THR A 1 86 ? 24.147 9.130 -0.956 1.00 67.38 86 THR A CA 1
ATOM 647 C C . THR A 1 86 ? 23.116 8.027 -0.712 1.00 67.38 86 THR A C 1
ATOM 649 O O . THR A 1 86 ? 23.490 6.869 -0.512 1.00 67.38 86 THR A O 1
ATOM 652 N N . ASP A 1 87 ? 21.827 8.376 -0.657 1.00 78.62 87 ASP A N 1
ATOM 653 C CA . ASP A 1 87 ? 20.770 7.414 -0.393 1.00 78.62 87 ASP A CA 1
ATOM 654 C C . ASP A 1 87 ? 20.747 6.335 -1.473 1.00 78.62 87 ASP A C 1
ATOM 656 O O . ASP A 1 87 ? 20.920 6.567 -2.675 1.00 78.62 87 ASP A O 1
ATOM 660 N N . THR A 1 88 ? 20.568 5.115 -0.988 1.00 83.94 88 THR A N 1
ATOM 661 C CA . THR A 1 88 ? 20.515 3.903 -1.786 1.00 83.94 88 THR A CA 1
ATOM 662 C C . THR A 1 88 ? 19.090 3.377 -1.746 1.00 83.94 88 THR A C 1
ATOM 664 O O . THR A 1 88 ? 18.528 3.171 -0.669 1.00 83.94 88 THR A O 1
ATOM 667 N N . TYR A 1 89 ? 18.509 3.135 -2.915 1.00 88.06 89 TYR A N 1
ATOM 668 C CA . TYR A 1 89 ? 17.136 2.673 -3.069 1.00 88.06 89 TYR A CA 1
ATOM 669 C C . TYR A 1 89 ? 17.086 1.297 -3.724 1.00 88.06 89 TYR A C 1
ATOM 671 O O . TYR A 1 89 ? 17.955 0.918 -4.509 1.00 88.06 89 TYR A O 1
ATOM 679 N N . LEU A 1 90 ? 16.015 0.560 -3.431 1.00 91.44 90 LEU A N 1
ATOM 680 C CA . LEU A 1 90 ? 15.650 -0.636 -4.180 1.00 91.44 90 LEU A CA 1
ATOM 681 C C . LEU A 1 90 ? 14.716 -0.236 -5.321 1.00 91.44 90 LEU A C 1
ATOM 683 O O . LEU A 1 90 ? 13.587 0.195 -5.082 1.00 91.44 90 LEU A O 1
ATOM 687 N N . LYS A 1 91 ? 15.166 -0.415 -6.561 1.00 92.62 91 LYS A N 1
ATOM 688 C CA . LYS A 1 91 ? 14.303 -0.357 -7.738 1.00 92.62 91 LYS A CA 1
ATOM 689 C C . LYS A 1 91 ? 13.729 -1.748 -7.990 1.00 92.62 91 LYS A C 1
ATOM 691 O O . LYS A 1 91 ? 14.472 -2.716 -8.151 1.00 92.62 91 LYS A O 1
ATOM 696 N N . VAL A 1 92 ? 12.403 -1.832 -8.022 1.00 94.31 92 VAL A N 1
ATOM 697 C CA . VAL A 1 92 ? 11.661 -3.071 -8.278 1.00 94.31 92 VAL A CA 1
ATOM 698 C C . VAL A 1 92 ? 11.035 -2.988 -9.666 1.00 94.31 92 VAL A C 1
ATOM 700 O O . VAL A 1 92 ? 10.103 -2.215 -9.887 1.00 94.31 92 VAL A O 1
ATOM 703 N N . ASP A 1 93 ? 11.548 -3.783 -10.598 1.00 93.44 93 ASP A N 1
ATOM 704 C CA . ASP A 1 93 ? 10.991 -3.941 -11.938 1.00 93.44 93 ASP A CA 1
ATOM 705 C C . ASP A 1 93 ? 10.067 -5.164 -11.946 1.00 93.44 93 ASP A C 1
ATOM 707 O O . ASP A 1 93 ? 10.511 -6.287 -11.717 1.00 93.44 93 ASP A O 1
ATOM 711 N N . PHE A 1 94 ? 8.771 -4.955 -12.178 1.00 93.62 94 PHE A N 1
ATOM 712 C CA . PHE A 1 94 ? 7.797 -6.046 -12.245 1.00 93.62 94 PHE A CA 1
ATOM 713 C C . PHE A 1 94 ? 7.747 -6.665 -13.643 1.00 93.62 94 PHE A C 1
ATOM 715 O O . PHE A 1 94 ? 7.695 -5.940 -14.640 1.00 93.62 94 PHE A O 1
ATOM 722 N N . ASP A 1 95 ? 7.648 -7.995 -13.709 1.00 91.81 95 ASP A N 1
ATOM 723 C CA . ASP A 1 95 ? 7.521 -8.731 -14.976 1.00 91.81 95 ASP A CA 1
ATOM 724 C C . ASP A 1 95 ? 6.206 -8.377 -15.698 1.00 91.81 95 ASP A C 1
ATOM 726 O O . ASP A 1 95 ? 6.136 -8.293 -16.925 1.00 91.81 95 ASP A O 1
ATOM 730 N N . VAL A 1 96 ? 5.157 -8.115 -14.909 1.00 89.56 96 VAL A N 1
ATOM 731 C CA . VAL A 1 96 ? 3.828 -7.668 -15.345 1.00 89.56 96 VAL A CA 1
ATOM 732 C C . VAL A 1 96 ? 3.492 -6.358 -14.617 1.00 89.56 96 VAL A C 1
ATOM 734 O O . VAL A 1 96 ? 3.708 -6.278 -13.405 1.00 89.56 96 VAL A O 1
ATOM 737 N N . PRO A 1 97 ? 2.958 -5.321 -15.295 1.00 90.81 97 PRO A N 1
ATOM 738 C CA . PRO A 1 97 ? 2.653 -4.040 -14.665 1.00 90.81 97 PRO A CA 1
ATOM 739 C C . PRO A 1 97 ? 1.647 -4.179 -13.522 1.00 90.81 97 PRO A C 1
ATOM 741 O O . PRO A 1 97 ? 0.636 -4.868 -13.645 1.00 90.81 97 PRO A O 1
ATOM 744 N N . GLN A 1 98 ? 1.915 -3.464 -12.431 1.00 90.50 98 GLN A N 1
ATOM 745 C CA . GLN A 1 98 ? 1.063 -3.437 -11.247 1.00 90.50 98 GLN A CA 1
ATOM 746 C C . GLN A 1 98 ? 0.182 -2.187 -11.248 1.00 90.50 98 GLN A C 1
ATOM 748 O O . GLN A 1 98 ? 0.628 -1.087 -11.587 1.00 90.50 98 GLN A O 1
ATOM 753 N N . ARG A 1 99 ? -1.086 -2.349 -10.867 1.00 89.62 99 ARG A N 1
ATOM 754 C CA . ARG A 1 99 ? -2.047 -1.246 -10.763 1.00 89.62 99 ARG A CA 1
ATOM 755 C C . ARG A 1 99 ? -1.874 -0.527 -9.425 1.00 89.62 99 ARG A C 1
ATOM 757 O O . ARG A 1 99 ? -1.754 -1.171 -8.392 1.00 89.62 99 ARG A O 1
ATOM 764 N N . GLY A 1 100 ? -1.961 0.805 -9.441 1.00 87.69 100 GLY A N 1
ATOM 765 C CA . GLY A 1 100 ? -2.156 1.593 -8.219 1.00 87.69 100 GLY A CA 1
ATOM 766 C C . GLY A 1 100 ? -0.955 1.635 -7.270 1.00 87.69 100 GLY A C 1
ATOM 767 O O . GLY A 1 100 ? -1.153 1.692 -6.061 1.00 87.69 100 GLY A O 1
ATOM 768 N N . LEU A 1 101 ? 0.275 1.617 -7.797 1.00 90.38 101 LEU A N 1
ATOM 769 C CA . LEU A 1 101 ? 1.486 1.815 -6.994 1.00 90.38 101 LEU A CA 1
ATOM 770 C C . LEU A 1 101 ? 1.469 3.213 -6.358 1.00 90.38 101 LEU A C 1
ATOM 772 O O . LEU A 1 101 ? 1.690 4.216 -7.034 1.00 90.38 101 LEU A O 1
ATOM 776 N N . ALA A 1 102 ? 1.170 3.270 -5.061 1.00 88.50 102 ALA A N 1
ATOM 777 C CA . ALA A 1 102 ? 0.965 4.513 -4.331 1.00 88.50 102 ALA A CA 1
ATOM 778 C C . ALA A 1 102 ? 2.132 4.791 -3.368 1.00 88.50 102 ALA A C 1
ATOM 780 O O . ALA A 1 102 ? 2.450 3.924 -2.547 1.00 88.50 102 ALA A O 1
ATOM 781 N N . PRO A 1 103 ? 2.742 5.992 -3.408 1.00 89.06 103 PRO A N 1
ATOM 782 C CA . PRO A 1 103 ? 3.745 6.389 -2.430 1.00 89.06 103 PRO A CA 1
ATOM 783 C C . PRO A 1 103 ? 3.254 6.242 -0.985 1.00 89.06 103 PRO A C 1
ATOM 785 O O . PRO A 1 103 ? 2.094 6.523 -0.676 1.00 89.06 103 PRO A O 1
ATOM 788 N N . GLY A 1 104 ? 4.138 5.791 -0.097 1.00 85.44 104 GLY A N 1
ATOM 789 C CA . GLY A 1 104 ? 3.833 5.542 1.316 1.00 85.44 104 GLY A CA 1
ATOM 790 C C . GLY A 1 104 ? 3.139 4.205 1.610 1.00 85.44 104 GLY A C 1
ATOM 791 O O . GLY A 1 104 ? 3.117 3.796 2.768 1.00 85.44 104 GLY A O 1
ATOM 792 N N . GLN A 1 105 ? 2.623 3.493 0.601 1.00 91.25 105 GLN A N 1
ATOM 793 C CA . GLN A 1 105 ? 2.291 2.067 0.738 1.00 91.25 105 GLN A CA 1
ATOM 794 C C . GLN A 1 105 ? 3.569 1.229 0.703 1.00 91.25 105 GLN A C 1
ATOM 796 O O . GLN A 1 105 ? 4.579 1.684 0.181 1.00 91.25 105 GLN A O 1
ATOM 801 N N . SER A 1 106 ? 3.547 0.006 1.227 1.00 92.19 106 SER A N 1
ATOM 802 C CA . SER A 1 106 ? 4.749 -0.835 1.288 1.00 92.19 106 SER A CA 1
ATOM 803 C C . SER A 1 106 ? 4.832 -1.831 0.134 1.00 92.19 106 SER A C 1
ATOM 805 O O . SER A 1 106 ? 3.863 -2.530 -0.160 1.00 92.19 106 SER A O 1
ATOM 807 N N . VAL A 1 107 ? 6.020 -1.968 -0.458 1.00 92.50 107 VAL A N 1
ATOM 808 C CA . VAL A 1 107 ? 6.395 -3.156 -1.236 1.00 92.50 107 VAL A CA 1
ATOM 809 C C . VAL A 1 107 ? 7.002 -4.183 -0.285 1.00 92.50 107 VAL A C 1
ATOM 811 O O . VAL A 1 107 ? 7.784 -3.819 0.591 1.00 92.50 107 VAL A O 1
ATOM 814 N N . VAL A 1 108 ? 6.648 -5.460 -0.439 1.00 93.06 108 VAL A N 1
ATOM 815 C CA . VAL A 1 108 ? 7.185 -6.552 0.386 1.00 93.06 108 VAL A CA 1
ATOM 816 C C . VAL A 1 108 ? 7.668 -7.681 -0.520 1.00 93.06 108 VAL A C 1
ATOM 818 O O . VAL A 1 108 ? 6.919 -8.188 -1.361 1.00 93.06 108 VAL A O 1
ATOM 821 N N . LEU A 1 109 ? 8.932 -8.055 -0.350 1.00 93.69 109 LEU A N 1
ATOM 822 C CA . LEU A 1 109 ? 9.668 -8.997 -1.179 1.00 93.69 109 LEU A CA 1
ATOM 823 C C . LEU A 1 109 ? 9.694 -10.376 -0.530 1.00 93.69 109 LEU A C 1
ATOM 825 O O . LEU A 1 109 ? 9.947 -10.530 0.666 1.00 93.69 109 LEU A O 1
ATOM 829 N N . TYR A 1 110 ? 9.448 -11.388 -1.352 1.00 92.31 110 TYR A N 1
ATOM 830 C CA . TYR A 1 110 ? 9.403 -12.776 -0.926 1.00 92.31 110 TYR A CA 1
ATOM 831 C C . TYR A 1 110 ? 10.188 -13.628 -1.904 1.00 92.31 110 TYR A C 1
ATOM 833 O O . TYR A 1 110 ? 10.172 -13.379 -3.111 1.00 92.31 110 TYR A O 1
ATOM 841 N N . ARG A 1 111 ? 10.836 -14.665 -1.385 1.00 91.38 111 ARG A N 1
ATOM 842 C CA . ARG A 1 111 ? 11.308 -15.771 -2.209 1.00 91.38 111 ARG A CA 1
ATOM 843 C C . ARG A 1 111 ? 10.120 -16.632 -2.637 1.00 91.38 111 ARG A C 1
ATOM 845 O O . ARG A 1 111 ? 9.073 -16.638 -1.993 1.00 91.38 111 ARG A O 1
ATOM 852 N N . GLN A 1 112 ? 10.302 -17.386 -3.716 1.00 86.69 112 GLN A N 1
ATOM 853 C CA . GLN A 1 112 ? 9.275 -18.255 -4.292 1.00 86.69 112 GLN A CA 1
ATOM 854 C C . GLN A 1 112 ? 8.712 -19.300 -3.308 1.00 86.69 112 GLN A C 1
ATOM 856 O O . GLN A 1 112 ? 7.562 -19.700 -3.441 1.00 86.69 112 GLN A O 1
ATOM 861 N N . ASP A 1 113 ? 9.486 -19.711 -2.302 1.00 88.69 113 ASP A N 1
ATOM 862 C CA . ASP A 1 113 ? 9.053 -20.630 -1.240 1.00 88.69 113 ASP A CA 1
ATOM 863 C C . ASP A 1 113 ? 8.305 -19.939 -0.084 1.00 88.69 113 ASP A C 1
ATOM 865 O O . ASP A 1 113 ? 7.988 -20.574 0.919 1.00 88.69 113 ASP A O 1
ATOM 869 N N . GLY A 1 114 ? 8.020 -18.641 -0.207 1.00 88.25 114 GLY A N 1
ATOM 870 C CA . GLY A 1 114 ? 7.285 -17.861 0.784 1.00 88.25 114 GLY A CA 1
ATOM 871 C C . GLY A 1 114 ? 8.153 -17.210 1.861 1.00 88.25 114 GLY A C 1
ATOM 872 O O . GLY A 1 114 ? 7.607 -16.512 2.717 1.00 88.25 114 GLY A O 1
ATOM 873 N N . LEU A 1 115 ? 9.484 -17.367 1.829 1.00 92.31 115 LEU A N 1
ATOM 874 C CA . LEU A 1 115 ? 10.364 -16.657 2.762 1.00 92.31 115 LEU A CA 1
ATOM 875 C C . LEU A 1 115 ? 10.259 -15.140 2.543 1.00 92.31 115 LEU A C 1
ATOM 877 O O . LEU A 1 115 ? 10.544 -14.646 1.453 1.00 92.31 115 LEU A O 1
ATOM 881 N N . CYS A 1 116 ? 9.882 -14.401 3.587 1.00 93.94 116 CYS A N 1
ATOM 882 C CA . CYS A 1 116 ? 9.819 -12.941 3.564 1.00 93.94 116 CYS A CA 1
ATOM 883 C C . CYS A 1 116 ? 11.224 -12.346 3.720 1.00 93.94 116 CYS A C 1
ATOM 885 O O . CYS A 1 116 ? 11.874 -12.554 4.744 1.00 93.94 116 CYS A O 1
ATOM 887 N N . PHE A 1 117 ? 11.671 -11.573 2.731 1.00 94.00 117 PHE A N 1
ATOM 888 C CA . PHE A 1 117 ? 12.909 -10.791 2.816 1.00 94.00 117 PHE A CA 1
ATOM 889 C C . PHE A 1 117 ? 12.696 -9.410 3.449 1.00 94.00 117 PHE A C 1
ATOM 891 O O . PHE A 1 117 ? 13.658 -8.683 3.682 1.00 94.00 117 PHE A O 1
ATOM 898 N N . GLY A 1 118 ? 11.445 -9.046 3.733 1.00 93.31 118 GLY A N 1
ATOM 899 C CA . GLY A 1 118 ? 11.064 -7.719 4.195 1.00 93.31 118 GLY A CA 1
ATOM 900 C C . GLY A 1 118 ? 10.668 -6.812 3.036 1.00 93.31 118 GLY A C 1
ATOM 901 O O . GLY A 1 118 ? 10.191 -7.270 1.999 1.00 93.31 118 GLY A O 1
ATOM 902 N N . GLY A 1 119 ? 10.808 -5.508 3.224 1.00 91.50 119 GLY A N 1
ATOM 903 C CA . GLY A 1 119 ? 10.316 -4.524 2.275 1.00 91.50 119 GLY A CA 1
ATOM 904 C C . GLY A 1 119 ? 10.430 -3.106 2.809 1.00 91.50 119 GLY A C 1
ATOM 905 O O . GLY A 1 119 ? 11.060 -2.870 3.838 1.00 91.50 119 GLY A O 1
ATOM 906 N N . GLY A 1 120 ? 9.804 -2.162 2.118 1.00 91.56 120 GLY A N 1
ATOM 907 C CA . GLY A 1 120 ? 9.854 -0.752 2.483 1.00 91.56 120 GLY A CA 1
ATOM 908 C C . GLY A 1 120 ? 8.737 0.047 1.835 1.00 91.56 120 GLY A C 1
ATOM 909 O O . GLY A 1 120 ? 8.041 -0.442 0.942 1.00 91.56 120 GLY A O 1
ATOM 910 N N . ALA A 1 121 ? 8.562 1.281 2.302 1.00 92.38 121 ALA A N 1
ATOM 911 C CA . ALA A 1 121 ? 7.617 2.203 1.697 1.00 92.38 121 ALA A CA 1
ATOM 912 C C . ALA A 1 121 ? 8.025 2.506 0.247 1.00 92.38 121 ALA A C 1
ATOM 914 O O . ALA A 1 121 ? 9.189 2.777 -0.047 1.00 92.38 121 ALA A O 1
ATOM 915 N N . ILE A 1 122 ? 7.047 2.485 -0.652 1.00 91.1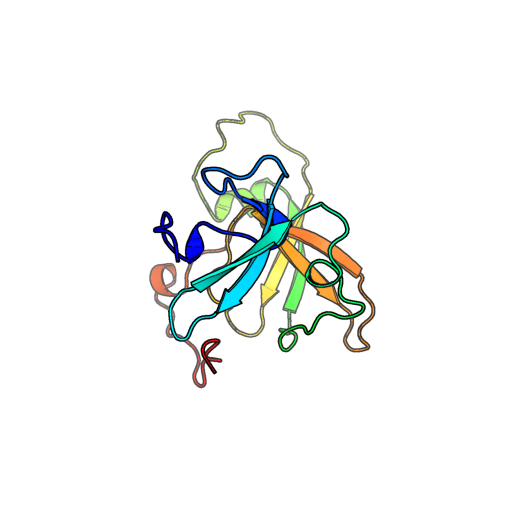2 122 ILE A N 1
ATOM 916 C CA . ILE A 1 122 ? 7.171 2.952 -2.024 1.00 91.12 122 ILE A CA 1
ATOM 917 C C . ILE A 1 122 ? 7.467 4.445 -1.945 1.00 91.12 122 ILE A C 1
ATOM 919 O O . ILE A 1 122 ? 6.639 5.230 -1.478 1.00 91.12 122 ILE A O 1
ATOM 923 N N . TYR A 1 123 ? 8.661 4.825 -2.384 1.00 88.75 123 TYR A N 1
ATOM 924 C CA . TYR A 1 123 ? 9.059 6.223 -2.457 1.00 88.75 123 TYR A CA 1
ATOM 925 C C . TYR A 1 123 ? 8.353 6.925 -3.629 1.00 88.75 123 TYR A C 1
ATOM 927 O O . TYR A 1 123 ? 7.659 7.922 -3.439 1.00 88.75 123 TYR A O 1
ATOM 935 N N . CYS A 1 124 ? 8.446 6.350 -4.829 1.00 86.31 124 CYS A N 1
ATOM 936 C CA . CYS A 1 124 ? 7.696 6.768 -6.010 1.00 86.31 124 CYS A CA 1
ATOM 937 C C . CYS A 1 124 ? 7.408 5.571 -6.930 1.00 86.31 124 CYS A C 1
ATOM 939 O O . CYS A 1 124 ? 8.021 4.509 -6.800 1.00 86.31 124 CYS A O 1
ATOM 941 N N . ALA A 1 125 ? 6.447 5.739 -7.838 1.00 90.19 125 ALA A N 1
ATOM 942 C CA . ALA A 1 125 ? 6.278 4.836 -8.972 1.00 90.19 125 ALA A CA 1
ATOM 943 C C . ALA A 1 125 ? 7.245 5.239 -10.102 1.00 90.19 125 ALA A C 1
ATOM 945 O O . ALA A 1 125 ? 7.789 6.333 -10.079 1.00 90.19 125 ALA A O 1
ATOM 946 N N . GLY A 1 126 ? 7.472 4.361 -11.080 1.00 88.69 126 GLY A N 1
ATOM 947 C CA . GLY A 1 126 ? 8.074 4.770 -12.354 1.00 88.69 126 GLY A CA 1
ATOM 948 C C . GLY A 1 126 ? 7.039 5.417 -13.288 1.00 88.69 126 GLY A C 1
ATOM 949 O O .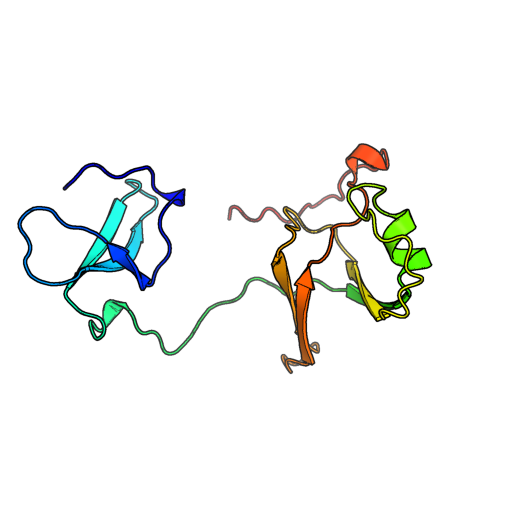 GLY A 1 126 ? 5.854 5.472 -12.939 1.00 88.69 126 GLY A O 1
ATOM 950 N N . PRO A 1 127 ? 7.444 5.837 -14.504 1.00 89.94 127 PRO A N 1
ATOM 951 C CA . PRO A 1 127 ? 6.512 6.369 -15.490 1.00 89.94 127 PRO A CA 1
ATOM 952 C C . PRO A 1 127 ? 5.410 5.352 -15.799 1.00 89.94 127 PRO A C 1
ATOM 954 O O . PRO A 1 127 ? 5.644 4.149 -15.955 1.00 89.94 127 PRO A O 1
ATOM 957 N N . SER A 1 128 ? 4.184 5.844 -15.897 1.00 91.31 128 SER A N 1
ATOM 958 C CA . SER A 1 128 ? 3.019 5.049 -16.253 1.00 91.31 128 SER A CA 1
ATOM 959 C C . SER A 1 128 ? 3.100 4.557 -17.699 1.00 91.31 128 SER A C 1
ATOM 961 O O . SER A 1 128 ? 3.747 5.148 -18.565 1.00 91.31 128 SER A O 1
ATOM 963 N N . TYR A 1 129 ? 2.376 3.477 -18.002 1.00 92.75 129 TYR A N 1
ATOM 964 C CA . TYR A 1 129 ? 2.268 2.973 -19.376 1.00 92.75 129 TYR A CA 1
ATOM 965 C C . TYR A 1 129 ? 1.685 4.026 -20.333 1.00 92.75 129 TYR A C 1
ATOM 967 O O . TYR A 1 129 ? 2.063 4.059 -21.502 1.00 92.75 129 TYR A O 1
ATOM 975 N N . TRP A 1 130 ? 0.833 4.925 -19.828 1.00 92.75 130 TRP A N 1
ATOM 976 C CA . TRP A 1 130 ? 0.331 6.079 -20.573 1.00 92.75 130 TRP A CA 1
ATOM 977 C C . TRP A 1 130 ? 1.451 7.056 -20.955 1.00 92.75 130 TRP A C 1
ATOM 979 O O . TRP A 1 130 ? 1.603 7.377 -22.133 1.00 92.75 130 TRP A O 1
ATOM 989 N N . GLU A 1 131 ? 2.274 7.479 -19.990 1.00 91.69 131 GLU A N 1
ATOM 990 C CA . GLU A 1 131 ? 3.417 8.375 -20.231 1.00 91.69 131 GLU A CA 1
ATOM 991 C C . GLU A 1 131 ? 4.436 7.749 -21.191 1.00 91.69 131 GLU A C 1
ATOM 993 O O . GLU A 1 131 ? 4.973 8.430 -22.063 1.00 91.69 131 GLU A O 1
ATOM 998 N N . MET A 1 132 ? 4.634 6.431 -21.099 1.00 93.38 132 MET A N 1
ATOM 999 C CA . MET A 1 132 ? 5.500 5.667 -22.003 1.00 93.38 132 MET A CA 1
ATOM 1000 C C . MET A 1 132 ? 4.876 5.369 -23.375 1.00 93.38 132 MET A C 1
ATOM 1002 O O . MET A 1 132 ? 5.553 4.797 -24.228 1.00 93.38 132 MET A O 1
ATOM 1006 N N . ARG A 1 133 ? 3.597 5.703 -23.605 1.00 95.69 133 ARG A N 1
ATOM 1007 C CA . ARG A 1 133 ? 2.831 5.318 -24.810 1.00 95.69 133 ARG A CA 1
ATOM 1008 C C . ARG A 1 133 ? 2.873 3.808 -25.089 1.00 95.69 133 ARG A C 1
ATOM 1010 O O . ARG A 1 133 ? 2.913 3.372 -26.239 1.00 95.69 133 ARG A O 1
ATOM 1017 N N . LYS A 1 134 ? 2.873 3.005 -24.026 1.00 94.00 134 LYS A N 1
ATOM 1018 C CA . LYS A 1 134 ? 2.941 1.544 -24.070 1.00 94.00 134 LYS A CA 1
ATOM 1019 C C . LYS A 1 134 ? 1.536 0.951 -23.890 1.00 94.00 134 LYS A C 1
ATOM 1021 O O . LYS A 1 134 ? 0.834 1.352 -22.960 1.00 94.00 134 LYS A O 1
ATOM 1026 N N . PRO A 1 135 ? 1.109 -0.018 -24.719 1.00 93.44 135 PRO A N 1
ATOM 1027 C CA . PRO A 1 135 ? -0.152 -0.716 -24.490 1.00 93.44 135 PRO A CA 1
ATOM 1028 C C . PRO A 1 135 ? -0.074 -1.590 -23.230 1.00 93.44 135 PRO A C 1
ATOM 1030 O O . PRO A 1 135 ? 0.992 -2.098 -22.871 1.00 93.44 135 PRO A O 1
ATOM 1033 N N . LEU A 1 136 ? -1.212 -1.788 -22.563 1.00 91.38 136 LEU A N 1
ATOM 1034 C CA . LEU A 1 136 ? -1.316 -2.755 -21.469 1.00 91.38 136 LEU A CA 1
ATOM 1035 C C . LEU A 1 136 ? -1.178 -4.188 -22.018 1.00 91.38 136 LEU A C 1
ATOM 1037 O O . LEU A 1 136 ? -1.674 -4.466 -23.113 1.00 91.38 136 LEU A O 1
ATOM 1041 N N . PRO A 1 137 ? -0.511 -5.101 -21.288 1.00 88.38 137 PRO A N 1
ATOM 1042 C CA . PRO A 1 137 ? -0.426 -6.499 -21.692 1.00 88.38 137 PRO A CA 1
ATOM 1043 C C . PRO A 1 137 ? -1.798 -7.177 -21.619 1.00 88.38 137 PRO A C 1
ATOM 1045 O O . PRO A 1 137 ? -2.651 -6.791 -20.821 1.00 88.38 137 PRO A O 1
ATOM 1048 N N . SER A 1 138 ? -1.987 -8.208 -22.444 1.00 84.19 138 SER A N 1
ATOM 1049 C CA . SER A 1 138 ? -3.181 -9.052 -22.450 1.00 84.19 138 SER A CA 1
ATOM 1050 C C . SER A 1 138 ? -2.785 -10.520 -22.222 1.00 84.19 138 SER A C 1
ATOM 1052 O O . SER A 1 138 ? -1.915 -11.008 -22.948 1.00 84.19 138 SER A O 1
ATOM 1054 N N . PRO A 1 139 ? -3.392 -11.227 -21.249 1.00 80.88 139 PRO A N 1
ATOM 1055 C CA . PRO A 1 139 ? -4.412 -10.723 -20.331 1.00 80.88 139 PRO A CA 1
ATOM 1056 C C . PRO A 1 139 ? -3.814 -9.794 -19.263 1.00 80.88 139 PRO A C 1
ATOM 1058 O O . PRO A 1 139 ? -2.729 -10.043 -18.737 1.00 80.88 139 PRO A O 1
ATOM 1061 N N . LEU A 1 140 ? -4.545 -8.733 -18.922 1.00 77.25 140 LEU A N 1
ATOM 1062 C CA . LEU A 1 140 ? -4.262 -7.945 -17.729 1.00 77.25 140 LEU A CA 1
ATOM 1063 C C . LEU A 1 140 ? -4.934 -8.642 -16.547 1.00 77.25 140 LEU A C 1
ATOM 1065 O O . LEU A 1 140 ? -6.111 -8.988 -16.627 1.00 77.25 140 LEU A O 1
ATOM 1069 N N . HIS A 1 141 ? -4.200 -8.855 -15.459 1.00 71.12 141 HIS A N 1
ATOM 1070 C CA . HIS A 1 141 ? -4.810 -9.365 -14.238 1.00 71.12 141 HIS A CA 1
ATOM 1071 C C . HIS A 1 141 ? -5.756 -8.293 -13.671 1.00 71.12 141 HIS A C 1
ATOM 1073 O O . HIS A 1 141 ? -5.307 -7.199 -13.319 1.00 71.12 141 HIS A O 1
ATOM 1079 N N . ASP A 1 142 ? -7.060 -8.584 -13.648 1.00 65.62 142 ASP A N 1
ATOM 1080 C CA . ASP A 1 142 ? -8.070 -7.702 -13.065 1.00 65.62 142 ASP A CA 1
ATOM 1081 C C . ASP A 1 142 ? -8.236 -8.029 -11.578 1.00 65.62 142 ASP A C 1
ATOM 1083 O O . ASP A 1 142 ? -8.529 -9.158 -11.199 1.00 65.62 142 ASP A O 1
ATOM 1087 N N . TRP A 1 143 ? -8.026 -7.022 -10.735 1.00 62.75 143 TRP A N 1
ATOM 1088 C CA . TRP A 1 143 ? -8.010 -7.146 -9.276 1.00 62.75 143 TRP A CA 1
ATOM 1089 C C . TRP A 1 143 ? -9.410 -7.012 -8.648 1.00 62.75 143 TRP A C 1
ATOM 1091 O O . TRP A 1 143 ? -9.516 -6.832 -7.437 1.00 62.75 143 TRP A O 1
ATOM 1101 N N . HIS A 1 144 ? -10.468 -7.029 -9.466 1.00 54.88 144 HIS A N 1
ATOM 1102 C CA . HIS A 1 144 ? -11.874 -6.898 -9.060 1.00 54.88 144 HIS A CA 1
ATOM 1103 C C . HIS A 1 144 ? -12.641 -8.231 -8.962 1.00 54.88 144 HIS A C 1
ATOM 1105 O O . HIS A 1 144 ? -13.856 -8.195 -8.762 1.00 54.88 144 HIS A O 1
ATOM 1111 N N . VAL A 1 145 ? -11.968 -9.380 -9.107 1.00 40.50 145 VAL A N 1
ATOM 1112 C CA . VAL A 1 145 ? -12.600 -10.714 -9.086 1.00 40.50 145 VAL A CA 1
ATOM 1113 C C . VAL A 1 145 ? -12.297 -11.471 -7.801 1.00 40.50 145 VAL A C 1
ATOM 1115 O O . VAL A 1 145 ? -11.111 -11.495 -7.403 1.00 40.50 145 VAL A O 1
#

pLDDT: mean 84.05, std 14.03, range [40.5, 96.88]

Radius of gyration: 20.51 Å; chains: 1; bounding box: 52×42×52 Å

Secondary structure (DSSP, 8-state):
----S-GGG--TT-EE--TT-SS-EEEEEEEGGGTEEEEEESTT-GGG--S----PPPPPEEEEEEEHHHHHTT--SS----S----EEEEEEESSPPS---TTSEEEEE-TTS-EEEEEE-------TTTTTPPPPSS---TT-

Organism: Aphanomyces astaci (NCBI:txid112090)